Protein AF-A0A9W9M2Y6-F1 (afdb_monomer_lite)

Radius of gyration: 14.34 Å; chains: 1; bounding box: 40×31×37 Å

Secondary structure (DSSP, 8-state):
--B--B-TTT--EEEE-TTSBEEEE---TTS----GGG-EEEEE-TTSSEEEEEEETTEEEEEEEETTTEEEE-SSTT---EE----PPPTT--

Sequence (94 aa):
MLLGFQNVVSGTFIGHKNNGVLFSALFSAQDSLHGESESFCVRAHPDGGYVLLVKQACGFLPVQICMDRWLMVGTNKDEGVAWEFIRVKDEHAI

Foldseek 3Di:
DFDWAADPPVRFTWFADPQFWIDTHDCDVVVVPPDLQRTWDWDADPVGAIWIWGGDPVGTFTWAQDPNPTIGTDPDNPRTDGDDDDDDDDPPPD

pLDDT: mean 77.47, std 15.21, range [39.59, 92.75]

Organism: NCBI:txid2972119

Structure (mmCIF, N/CA/C/O backbone):
data_AF-A0A9W9M2Y6-F1
#
_entry.id   AF-A0A9W9M2Y6-F1
#
loop_
_atom_site.group_PDB
_atom_site.id
_atom_site.type_symbol
_atom_site.label_atom_id
_atom_site.label_alt_id
_atom_site.label_comp_id
_atom_site.label_asym_id
_atom_site.label_entity_id
_atom_site.label_seq_id
_atom_site.pdbx_PDB_ins_code
_atom_site.Cartn_x
_atom_site.Cartn_y
_atom_site.Cartn_z
_atom_site.occupancy
_atom_site.B_iso_or_equiv
_atom_site.auth_seq_id
_atom_site.auth_comp_id
_atom_site.auth_asym_id
_atom_site.auth_atom_id
_atom_site.pdbx_PDB_model_num
ATOM 1 N N . MET A 1 1 ? -5.238 14.381 -4.165 1.00 41.88 1 MET A N 1
ATOM 2 C CA . MET A 1 1 ? -5.546 14.084 -2.753 1.00 41.88 1 MET A CA 1
ATOM 3 C C . MET A 1 1 ? -4.606 12.972 -2.328 1.00 41.88 1 MET A C 1
ATOM 5 O O . MET A 1 1 ? -4.632 11.925 -2.961 1.00 41.88 1 MET A O 1
ATOM 9 N N . LEU A 1 2 ? -3.698 13.251 -1.397 1.00 56.34 2 LEU A N 1
ATOM 10 C CA . LEU A 1 2 ? -2.755 12.275 -0.848 1.00 56.34 2 LEU A CA 1
ATOM 11 C C . LEU A 1 2 ? -3.380 11.787 0.461 1.00 56.34 2 LEU A C 1
ATOM 13 O O . LEU A 1 2 ? -3.778 12.616 1.278 1.00 56.34 2 LEU A O 1
ATOM 17 N N . LEU A 1 3 ? -3.577 10.478 0.594 1.00 69.75 3 LEU A N 1
ATOM 18 C CA . LEU A 1 3 ? -4.238 9.864 1.746 1.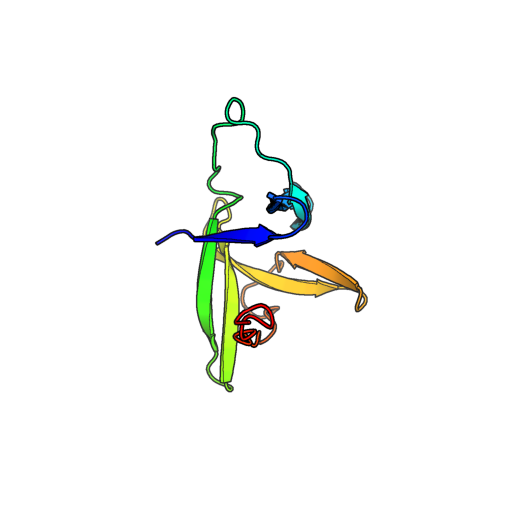00 69.75 3 LEU A CA 1
ATOM 19 C C . LEU A 1 3 ? -3.210 9.118 2.599 1.00 69.75 3 LEU A C 1
ATOM 21 O O . LEU A 1 3 ? -2.248 8.568 2.064 1.00 69.75 3 LEU A O 1
ATOM 25 N N . GLY A 1 4 ? -3.446 9.085 3.909 1.00 77.75 4 GLY A N 1
ATOM 26 C CA . GLY A 1 4 ? -2.761 8.202 4.848 1.00 77.75 4 GLY A CA 1
ATOM 27 C C . GLY A 1 4 ? -3.724 7.131 5.354 1.00 77.75 4 GLY A C 1
ATOM 28 O O . GLY A 1 4 ? -4.915 7.392 5.516 1.00 77.75 4 GLY A O 1
ATOM 29 N N . PHE A 1 5 ? -3.212 5.928 5.608 1.00 83.19 5 PHE A N 1
ATOM 30 C CA . PHE A 1 5 ? -3.974 4.840 6.221 1.00 83.19 5 PHE A CA 1
ATOM 31 C C . PHE A 1 5 ? -3.564 4.711 7.680 1.00 83.19 5 PHE A C 1
ATOM 33 O O . PHE A 1 5 ? -2.408 4.393 7.951 1.00 83.19 5 PHE A O 1
ATOM 40 N N . GLN A 1 6 ? -4.492 4.959 8.603 1.00 85.31 6 GLN A N 1
ATOM 41 C CA . GLN A 1 6 ? -4.253 4.842 10.040 1.00 85.31 6 GLN A CA 1
ATOM 42 C C . GLN A 1 6 ? -4.849 3.542 10.582 1.00 85.31 6 GLN A C 1
ATOM 44 O O . GLN A 1 6 ? -6.000 3.204 10.306 1.00 85.31 6 GLN A O 1
ATOM 49 N N . ASN A 1 7 ? -4.078 2.830 11.393 1.00 84.62 7 ASN A N 1
ATOM 50 C CA . ASN A 1 7 ? -4.583 1.774 12.246 1.00 84.62 7 ASN A CA 1
ATOM 51 C C . ASN A 1 7 ? -5.315 2.401 13.444 1.00 84.62 7 ASN A C 1
ATOM 53 O O . ASN A 1 7 ? -4.712 3.123 14.235 1.00 84.62 7 ASN A O 1
ATOM 57 N N . VAL A 1 8 ? -6.608 2.106 13.590 1.00 85.12 8 VAL A N 1
ATOM 58 C CA . VAL A 1 8 ? -7.466 2.680 14.644 1.00 85.12 8 VAL A CA 1
ATOM 59 C C . VAL A 1 8 ? -7.079 2.201 16.052 1.00 85.12 8 VAL A C 1
ATOM 61 O O . VAL A 1 8 ? -7.287 2.927 17.017 1.00 85.12 8 VAL A O 1
ATOM 64 N N . VAL A 1 9 ? -6.493 1.006 16.186 1.00 85.19 9 VAL A N 1
ATOM 65 C CA . VAL A 1 9 ? -6.126 0.413 17.485 1.00 85.19 9 VAL A CA 1
ATOM 66 C C . VAL A 1 9 ? -4.805 0.982 18.000 1.00 85.19 9 VAL A C 1
ATOM 68 O O . VAL A 1 9 ? -4.716 1.396 19.151 1.00 85.19 9 VAL A O 1
ATOM 71 N N . SER A 1 10 ? -3.768 1.002 17.161 1.00 81.38 10 SER A N 1
ATOM 72 C CA . SER A 1 10 ? -2.433 1.481 17.547 1.00 81.38 10 SER A CA 1
ATOM 73 C C . SER A 1 10 ? -2.222 2.976 17.308 1.00 81.38 10 SER A C 1
ATOM 75 O O . SER A 1 10 ? -1.207 3.518 17.737 1.00 81.38 10 SER A O 1
ATOM 77 N N . GLY A 1 11 ? -3.123 3.638 16.575 1.00 82.00 11 GLY A N 1
ATOM 78 C CA . GLY A 1 11 ? -2.979 5.034 16.150 1.00 82.00 11 GLY A CA 1
ATOM 79 C C . GLY A 1 11 ? -1.850 5.272 15.138 1.00 82.00 11 GLY A C 1
ATOM 80 O O . GLY A 1 11 ? -1.612 6.415 14.751 1.00 82.00 11 GLY A O 1
ATOM 81 N N . THR A 1 12 ? -1.157 4.217 14.704 1.00 83.06 12 THR A N 1
ATOM 82 C CA . THR A 1 12 ? -0.033 4.271 13.763 1.00 83.06 12 THR A CA 1
ATOM 83 C C . THR A 1 12 ? -0.521 4.355 12.322 1.00 83.06 12 THR A C 1
ATOM 85 O O . THR A 1 12 ? -1.627 3.929 12.004 1.00 83.06 12 THR A O 1
ATOM 88 N N . PHE A 1 13 ? 0.309 4.869 11.425 1.00 83.25 13 PHE A N 1
ATOM 89 C CA . PHE A 1 13 ? -0.002 4.967 10.002 1.00 83.25 13 PHE A CA 1
ATOM 90 C C . PHE A 1 13 ? 0.800 3.951 9.189 1.00 83.25 13 PHE A C 1
ATOM 92 O O . PHE A 1 13 ? 1.861 3.496 9.616 1.00 83.25 13 PHE A O 1
ATOM 99 N N . ILE A 1 14 ? 0.322 3.604 7.996 1.00 83.88 14 ILE A N 1
ATOM 100 C CA . ILE A 1 14 ? 1.134 2.864 7.028 1.00 83.88 14 ILE A CA 1
ATOM 101 C C . ILE A 1 14 ? 2.217 3.808 6.494 1.00 83.88 14 ILE A C 1
ATOM 103 O O . ILE A 1 14 ? 1.911 4.815 5.860 1.00 83.88 14 ILE A O 1
ATOM 107 N N . GLY A 1 15 ? 3.476 3.460 6.743 1.00 81.38 15 GLY A N 1
ATOM 108 C CA . GLY A 1 15 ? 4.659 4.072 6.142 1.00 81.38 15 GLY A CA 1
ATOM 109 C C . GLY A 1 15 ? 5.429 3.060 5.294 1.00 81.38 15 GLY A C 1
ATOM 110 O O . GLY A 1 15 ? 5.063 1.883 5.228 1.00 81.38 15 GLY A O 1
ATOM 111 N N . HIS A 1 16 ? 6.515 3.493 4.655 1.00 76.19 16 HIS A N 1
ATOM 112 C CA . HIS A 1 16 ? 7.406 2.588 3.929 1.00 76.19 16 HIS A CA 1
ATOM 113 C C . HIS A 1 16 ? 8.881 2.898 4.174 1.00 76.19 16 HIS A C 1
ATOM 115 O O . HIS A 1 16 ? 9.264 4.047 4.371 1.00 76.19 16 HIS A O 1
ATOM 121 N N . LYS A 1 17 ? 9.713 1.853 4.211 1.00 73.06 17 LYS A N 1
ATOM 122 C CA . LYS A 1 17 ? 11.174 1.970 4.341 1.00 73.06 17 LYS A CA 1
ATOM 123 C C . LYS A 1 17 ? 11.815 2.152 2.968 1.00 73.06 17 LYS A C 1
ATOM 125 O O . LYS A 1 17 ? 11.250 1.736 1.964 1.00 73.06 17 LYS A O 1
ATOM 130 N N . ASN A 1 18 ? 13.055 2.638 2.928 1.00 72.31 18 ASN A N 1
ATOM 131 C CA . ASN A 1 18 ? 13.820 2.826 1.682 1.00 72.31 18 ASN A CA 1
ATOM 132 C C . ASN A 1 18 ? 13.958 1.559 0.815 1.00 72.31 18 ASN A C 1
ATOM 134 O O . ASN A 1 18 ? 14.224 1.661 -0.375 1.00 72.31 18 ASN A O 1
ATOM 138 N N . ASN A 1 19 ? 13.787 0.367 1.392 1.00 74.44 19 ASN A N 1
ATOM 139 C CA . ASN A 1 19 ? 13.785 -0.903 0.661 1.00 74.44 19 ASN A CA 1
ATOM 140 C C . ASN A 1 19 ? 12.402 -1.288 0.090 1.00 74.44 19 ASN A C 1
ATOM 142 O O . ASN A 1 19 ? 12.224 -2.423 -0.338 1.00 74.44 19 ASN A O 1
ATOM 146 N N . GLY A 1 20 ? 11.417 -0.388 0.134 1.00 76.00 20 GLY A N 1
ATOM 147 C CA . GLY A 1 20 ? 10.062 -0.600 -0.376 1.00 76.00 20 GLY A CA 1
ATOM 148 C C . GLY A 1 20 ? 9.131 -1.373 0.562 1.00 76.00 20 GLY A C 1
ATOM 149 O O . GLY A 1 20 ? 7.956 -1.520 0.245 1.00 76.00 20 GLY A O 1
ATOM 150 N N . VAL A 1 21 ? 9.597 -1.852 1.720 1.00 82.19 21 VAL A N 1
ATOM 151 C CA . VAL A 1 21 ? 8.743 -2.589 2.668 1.00 82.19 21 VAL A CA 1
ATOM 152 C C . VAL A 1 21 ? 7.798 -1.625 3.382 1.00 82.19 21 VAL A C 1
ATOM 154 O O . VAL A 1 21 ? 8.255 -0.651 3.991 1.00 82.19 21 VAL A O 1
ATOM 157 N N . LEU A 1 22 ? 6.493 -1.915 3.349 1.00 81.62 22 LEU A N 1
ATOM 158 C CA . LEU A 1 22 ? 5.502 -1.172 4.125 1.00 81.62 22 LEU A CA 1
ATOM 159 C C . LEU A 1 22 ? 5.520 -1.626 5.588 1.00 81.62 22 LEU A C 1
ATOM 161 O O . LEU A 1 22 ? 5.675 -2.810 5.890 1.00 81.62 22 LEU A O 1
ATOM 165 N N . PHE A 1 23 ? 5.346 -0.686 6.510 1.00 79.50 23 PHE A N 1
ATOM 166 C CA . PHE A 1 23 ? 5.328 -0.960 7.944 1.00 79.50 23 PHE A CA 1
ATOM 167 C C . PHE A 1 23 ? 4.414 0.013 8.693 1.00 79.50 23 PHE A C 1
ATOM 169 O O . PHE A 1 23 ? 4.030 1.060 8.181 1.00 79.50 23 PHE A O 1
ATOM 176 N N . SER A 1 24 ? 4.073 -0.341 9.930 1.00 73.38 24 SER A N 1
ATOM 177 C CA . SER A 1 24 ? 3.355 0.542 10.848 1.00 73.38 24 SER A CA 1
ATOM 178 C C . SER A 1 24 ? 4.319 1.574 11.440 1.00 73.38 24 SER A C 1
ATOM 180 O O . SER A 1 24 ? 5.198 1.211 12.223 1.00 73.38 24 SER A O 1
ATOM 182 N N . ALA A 1 25 ? 4.138 2.846 11.097 1.00 64.31 25 ALA A N 1
ATOM 183 C CA . ALA A 1 25 ? 4.937 3.972 11.563 1.00 64.31 25 ALA A CA 1
ATOM 184 C C . ALA A 1 25 ? 4.164 4.821 12.587 1.00 64.31 25 ALA A C 1
ATOM 186 O O . ALA A 1 25 ? 2.989 5.141 12.395 1.00 64.31 25 ALA A O 1
ATOM 187 N N . LEU A 1 26 ? 4.829 5.204 13.681 1.00 60.31 26 LEU A N 1
ATOM 188 C CA . LEU A 1 26 ? 4.391 6.317 14.524 1.00 60.31 26 LEU A CA 1
ATOM 189 C C . LEU A 1 26 ? 4.990 7.591 13.941 1.00 60.31 26 LEU A C 1
ATOM 191 O O . LEU A 1 26 ? 6.205 7.758 13.975 1.00 60.31 26 LEU A O 1
ATOM 195 N N . PHE A 1 27 ? 4.147 8.481 13.430 1.00 58.75 27 PHE A N 1
ATOM 196 C CA . PHE A 1 27 ? 4.579 9.827 13.079 1.00 58.75 27 PHE A CA 1
ATOM 197 C C . PHE A 1 27 ? 4.401 10.700 14.316 1.00 58.75 27 PHE A C 1
ATOM 199 O O . PHE A 1 27 ? 3.277 10.952 14.755 1.00 58.75 27 PHE A O 1
ATOM 206 N N . SER A 1 28 ? 5.508 11.098 14.940 1.00 47.00 28 SER A N 1
ATOM 207 C CA . SER A 1 28 ? 5.457 12.108 15.991 1.00 47.00 28 SER A CA 1
ATOM 208 C C . SER A 1 28 ? 5.167 13.469 15.347 1.00 47.00 28 SER A C 1
ATOM 210 O O . SER A 1 28 ? 5.585 13.724 14.221 1.00 47.00 28 SER A O 1
ATOM 212 N N . ALA A 1 29 ? 4.461 14.374 16.033 1.00 42.72 29 ALA A N 1
ATOM 213 C CA . ALA A 1 29 ? 4.172 15.714 15.499 1.00 42.72 29 ALA A CA 1
ATOM 214 C C . ALA A 1 29 ? 5.449 16.523 15.153 1.00 42.72 29 ALA A C 1
ATOM 216 O O . ALA A 1 29 ? 5.371 17.534 14.457 1.00 42.72 29 ALA A O 1
ATOM 217 N N . GLN A 1 30 ? 6.617 16.076 15.634 1.00 39.59 30 GLN A N 1
ATOM 218 C CA . GLN A 1 30 ? 7.935 16.625 15.318 1.00 39.59 30 GLN A CA 1
ATOM 219 C C . GLN A 1 30 ? 8.512 16.067 14.003 1.00 39.59 30 GLN A C 1
ATOM 221 O O . GLN A 1 30 ? 9.167 16.812 13.274 1.00 39.59 30 GLN A O 1
ATOM 226 N N . ASP A 1 31 ? 8.180 14.824 13.636 1.00 48.25 31 ASP A N 1
ATOM 227 C CA . ASP A 1 31 ? 8.475 14.191 12.336 1.00 48.25 31 ASP A CA 1
ATOM 228 C C . ASP A 1 31 ? 7.495 14.669 11.250 1.00 48.25 31 ASP A C 1
ATOM 230 O O . ASP A 1 31 ? 6.996 13.903 10.432 1.00 48.25 31 ASP A O 1
ATOM 234 N N . SER A 1 32 ? 7.206 15.973 11.264 1.00 43.12 32 SER A N 1
ATOM 235 C CA . SER A 1 32 ? 6.215 16.708 10.460 1.00 43.12 32 SER A CA 1
ATOM 236 C C . SER A 1 32 ? 6.392 16.647 8.938 1.00 43.12 32 SER A C 1
ATOM 238 O O . SER A 1 32 ? 5.712 17.357 8.198 1.00 43.12 32 SER A O 1
ATOM 240 N N . LEU A 1 33 ? 7.265 15.788 8.436 1.00 46.00 33 LEU A N 1
ATOM 241 C CA . LEU A 1 33 ? 7.332 15.502 7.023 1.00 46.00 33 LEU A CA 1
ATOM 242 C C . LEU A 1 33 ? 6.550 14.221 6.796 1.00 46.00 33 LEU A C 1
ATOM 244 O O . LEU A 1 33 ? 7.135 13.149 6.744 1.00 46.00 33 LEU A O 1
ATOM 248 N N . HIS A 1 34 ? 5.239 14.386 6.578 1.00 48.91 34 HIS A N 1
ATOM 249 C CA . HIS A 1 34 ? 4.551 13.612 5.549 1.00 48.91 34 HIS A CA 1
ATOM 250 C C . HIS A 1 34 ? 5.361 13.776 4.262 1.00 48.91 34 HIS A C 1
ATOM 252 O O . HIS A 1 34 ? 5.127 14.687 3.462 1.00 48.91 34 HIS A O 1
ATOM 258 N N . GLY A 1 35 ? 6.403 12.964 4.125 1.00 55.62 35 GLY A N 1
ATOM 259 C CA . GLY A 1 35 ? 7.276 13.003 2.975 1.00 55.62 35 GLY A CA 1
ATOM 260 C C . GLY A 1 35 ? 6.468 12.620 1.746 1.00 55.62 35 GLY A C 1
ATOM 261 O O . GLY A 1 35 ? 5.411 11.986 1.835 1.00 55.62 35 GLY A O 1
ATOM 262 N N . GLU A 1 36 ? 6.984 12.942 0.561 1.00 57.06 36 GLU A N 1
ATOM 263 C CA . GLU A 1 36 ? 6.416 12.401 -0.677 1.00 57.06 36 GLU A CA 1
ATOM 264 C C . GLU A 1 36 ? 6.246 10.878 -0.603 1.00 57.06 36 GLU A C 1
ATOM 266 O O . GLU A 1 36 ? 5.292 10.343 -1.152 1.00 57.06 36 GLU A O 1
ATOM 271 N N . SER A 1 37 ? 7.114 10.214 0.154 1.00 56.47 37 SER A N 1
ATOM 272 C CA . SER A 1 37 ? 7.116 8.784 0.409 1.00 56.47 37 SER A CA 1
ATOM 273 C C . SER A 1 37 ? 5.877 8.258 1.162 1.00 56.47 37 SER A C 1
ATOM 275 O O . SER A 1 37 ? 5.494 7.109 0.998 1.00 56.47 37 SER A O 1
ATOM 277 N N . GLU A 1 38 ? 5.159 9.046 1.956 1.00 64.19 38 GLU A N 1
ATOM 278 C CA . GLU A 1 38 ? 4.061 8.507 2.796 1.00 64.19 38 GLU A CA 1
ATOM 279 C C . GLU A 1 38 ? 2.675 8.770 2.215 1.00 64.19 38 GLU A C 1
ATOM 281 O O . GLU A 1 38 ? 1.648 8.626 2.876 1.00 64.19 38 GLU A O 1
ATOM 286 N N . SER A 1 39 ? 2.645 9.175 0.951 1.00 76.44 39 SER A N 1
ATOM 287 C CA . SER A 1 39 ? 1.425 9.571 0.283 1.00 76.44 39 SER A CA 1
ATOM 288 C C . SER A 1 39 ? 0.854 8.441 -0.561 1.00 76.44 39 SER A C 1
ATOM 290 O O . SER A 1 39 ? 1.474 8.006 -1.534 1.00 76.44 39 SER A O 1
ATOM 292 N N . PHE A 1 40 ? -0.371 8.025 -0.243 1.00 85.12 40 PHE A N 1
ATOM 293 C CA . PHE A 1 40 ? -1.078 6.996 -0.995 1.00 85.12 40 PHE A CA 1
ATOM 294 C C . PHE A 1 40 ? -2.130 7.595 -1.932 1.00 85.12 40 PHE A C 1
ATOM 296 O O . PHE A 1 40 ? -2.757 8.621 -1.645 1.00 85.12 40 PHE A O 1
ATOM 303 N N . CYS A 1 41 ? -2.344 6.929 -3.064 1.00 89.06 41 CYS A N 1
ATOM 304 C CA . CYS A 1 41 ? -3.408 7.210 -4.018 1.00 89.06 41 CYS A CA 1
ATOM 305 C C . CYS A 1 41 ? -4.160 5.913 -4.320 1.00 89.06 41 CYS A C 1
ATOM 307 O O . CYS A 1 41 ? -3.562 4.922 -4.724 1.00 89.06 41 CYS A O 1
ATOM 309 N N . VAL A 1 42 ? -5.478 5.929 -4.140 1.00 90.31 42 VAL A N 1
ATOM 310 C CA . VAL A 1 42 ? -6.347 4.793 -4.462 1.00 90.31 42 VAL A CA 1
ATOM 311 C C . VAL A 1 42 ? -6.993 5.042 -5.821 1.00 90.31 42 VAL A C 1
ATOM 313 O O . VAL A 1 42 ? -7.495 6.141 -6.073 1.00 90.31 42 VAL A O 1
ATOM 316 N N . ARG A 1 43 ? -6.979 4.043 -6.707 1.00 90.06 43 ARG A N 1
ATOM 317 C CA . ARG A 1 43 ? -7.629 4.101 -8.028 1.00 90.06 43 ARG A CA 1
ATOM 318 C C . ARG A 1 43 ? -8.450 2.848 -8.281 1.00 90.06 43 ARG A C 1
ATOM 320 O O . ARG A 1 43 ? -8.083 1.788 -7.798 1.00 90.06 43 ARG A O 1
ATOM 327 N N . ALA A 1 44 ? -9.532 2.958 -9.048 1.00 90.12 44 ALA A N 1
ATOM 328 C CA . ALA A 1 44 ? -10.280 1.785 -9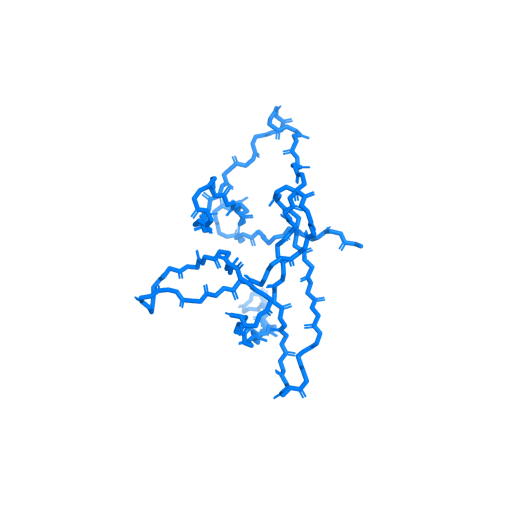.496 1.00 90.12 44 ALA A CA 1
ATOM 329 C C . ALA A 1 44 ? 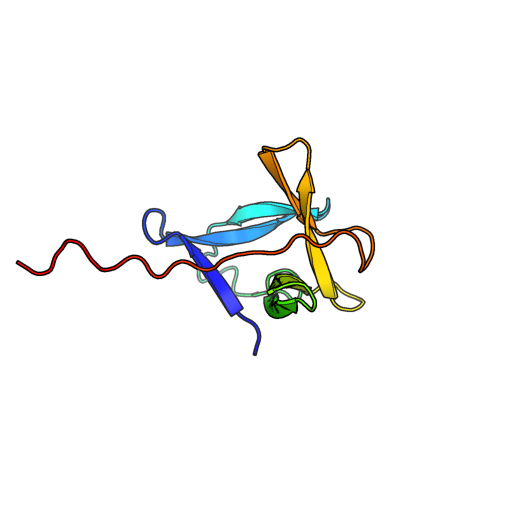-9.401 0.914 -10.409 1.00 90.12 44 ALA A C 1
ATOM 331 O O . ALA A 1 44 ? -8.706 1.444 -11.281 1.00 90.12 44 ALA A O 1
ATOM 332 N N . HIS A 1 45 ? -9.422 -0.399 -10.194 1.00 86.00 45 HIS A N 1
ATOM 333 C CA . HIS A 1 45 ? -8.730 -1.360 -11.047 1.00 86.00 45 HIS A CA 1
ATOM 334 C C . HIS A 1 45 ? -9.657 -1.808 -12.198 1.00 86.00 45 HIS A C 1
ATOM 336 O O . HIS A 1 45 ? -10.850 -2.003 -11.947 1.00 86.00 45 HIS A O 1
ATOM 342 N N . PRO A 1 46 ? -9.158 -1.976 -13.442 1.00 82.31 46 PRO A N 1
ATOM 343 C CA . PRO A 1 46 ? -9.987 -2.377 -14.586 1.00 82.31 46 PRO A CA 1
ATOM 344 C C . PRO A 1 46 ? -10.739 -3.696 -14.378 1.00 82.31 46 PRO A C 1
ATOM 346 O O . PRO A 1 46 ? -11.889 -3.808 -14.792 1.00 82.31 46 PRO A O 1
ATOM 349 N N . ASP A 1 47 ? -10.125 -4.646 -13.670 1.00 85.88 47 ASP A N 1
ATOM 350 C CA . ASP A 1 47 ? -10.714 -5.966 -13.395 1.00 85.88 47 ASP A CA 1
ATOM 351 C C . ASP A 1 47 ? -11.572 -5.991 -12.114 1.00 85.88 47 ASP A C 1
ATOM 353 O O . ASP A 1 47 ? -11.944 -7.054 -11.620 1.00 85.88 47 ASP A O 1
ATOM 357 N N . GLY A 1 48 ? -11.891 -4.818 -11.560 1.00 87.81 48 GLY A N 1
ATOM 358 C CA . GLY A 1 48 ? -12.625 -4.668 -10.306 1.00 87.81 48 GLY A CA 1
ATOM 359 C C . GLY A 1 48 ? -11.722 -4.501 -9.081 1.00 87.81 48 GLY A C 1
ATOM 360 O O . GLY A 1 48 ? -10.540 -4.840 -9.088 1.00 87.81 48 GLY A O 1
ATOM 361 N N . GLY A 1 49 ? -12.291 -3.933 -8.015 1.00 91.69 49 GLY A N 1
ATOM 362 C CA . GLY A 1 49 ? -11.541 -3.521 -6.827 1.00 91.69 49 GLY A CA 1
ATOM 363 C C . GLY A 1 49 ? -10.726 -2.246 -7.060 1.00 91.69 49 GLY A C 1
ATOM 364 O O . GLY A 1 49 ? -11.045 -1.419 -7.921 1.00 91.69 49 GLY A O 1
ATOM 365 N N . TYR A 1 50 ? -9.673 -2.070 -6.265 1.00 92.75 50 TYR A N 1
ATOM 366 C CA . TYR A 1 50 ? -8.849 -0.866 -6.273 1.00 92.75 50 TYR A CA 1
ATOM 367 C C . TYR A 1 50 ? -7.358 -1.188 -6.306 1.00 92.75 50 TYR A C 1
ATOM 369 O O . TYR A 1 50 ? -6.902 -2.108 -5.645 1.00 92.75 50 TYR A O 1
ATOM 377 N N . VAL A 1 51 ? -6.566 -0.378 -6.998 1.00 92.38 51 VAL A N 1
ATOM 378 C CA . VAL A 1 51 ? -5.110 -0.376 -6.841 1.00 92.38 51 VAL A CA 1
ATOM 379 C C . VAL A 1 51 ? -4.736 0.664 -5.803 1.00 92.38 51 VAL A C 1
ATOM 381 O O . VAL A 1 51 ? -5.119 1.835 -5.906 1.00 92.38 51 VAL A O 1
ATOM 384 N N . LEU A 1 52 ? -3.950 0.235 -4.823 1.00 92.00 52 LEU A N 1
ATOM 385 C CA . LEU A 1 52 ? -3.300 1.125 -3.881 1.00 92.00 52 LEU A CA 1
ATOM 386 C C . LEU A 1 52 ? -1.932 1.519 -4.438 1.00 92.00 52 LEU A C 1
ATOM 388 O O . LEU A 1 52 ? -1.091 0.660 -4.679 1.00 92.00 52 LEU A O 1
ATOM 392 N N . LEU A 1 53 ? -1.714 2.811 -4.655 1.00 90.69 53 LEU A N 1
ATOM 393 C CA . LEU A 1 53 ? -0.465 3.365 -5.165 1.00 90.69 53 LEU A CA 1
ATOM 394 C C . LEU A 1 53 ? 0.247 4.152 -4.070 1.00 90.69 53 LEU A C 1
ATOM 396 O O . LEU A 1 53 ? -0.388 4.924 -3.355 1.00 90.69 53 LEU A O 1
ATOM 400 N N . VAL A 1 54 ? 1.565 4.021 -4.001 1.00 86.88 54 VAL A N 1
ATOM 401 C CA . VAL A 1 54 ? 2.441 4.796 -3.120 1.00 86.88 54 VAL A CA 1
ATOM 402 C C . VAL A 1 54 ? 3.219 5.785 -3.968 1.00 86.88 54 VAL A C 1
ATOM 404 O O . VAL A 1 54 ? 3.767 5.419 -5.013 1.00 86.88 54 VAL A O 1
ATOM 407 N N . LYS A 1 55 ? 3.261 7.046 -3.543 1.00 83.19 55 LYS A N 1
ATOM 408 C CA . LYS A 1 55 ? 4.101 8.051 -4.184 1.00 83.19 55 LYS A CA 1
ATOM 409 C C . LYS A 1 55 ? 5.576 7.729 -3.921 1.00 83.19 55 LYS A C 1
ATOM 411 O O . LYS A 1 55 ? 5.986 7.382 -2.819 1.00 83.19 55 LYS A O 1
ATOM 416 N N . GLN A 1 56 ? 6.352 7.827 -4.986 1.00 78.75 56 GLN A N 1
ATOM 417 C CA . GLN A 1 56 ? 7.796 7.6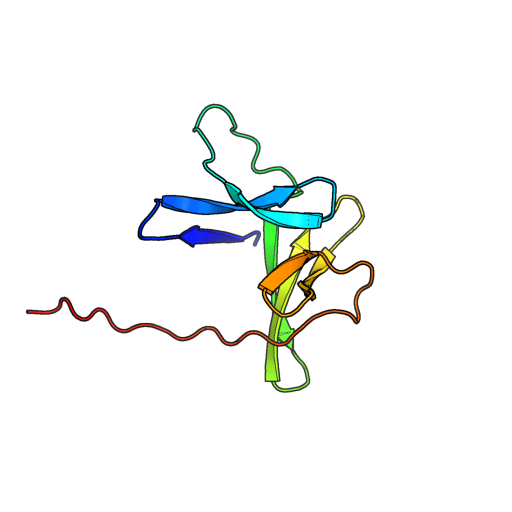64 -5.045 1.00 78.75 56 GLN A CA 1
ATOM 418 C C . GLN A 1 56 ? 8.386 8.919 -5.695 1.00 78.75 56 GLN A C 1
ATOM 420 O O . GLN A 1 56 ? 7.664 9.676 -6.348 1.00 78.75 56 GLN A O 1
ATOM 425 N N . ALA A 1 57 ? 9.699 9.124 -5.576 1.00 75.75 57 ALA A N 1
ATOM 426 C CA . ALA A 1 57 ? 10.366 10.324 -6.096 1.00 75.75 57 ALA A CA 1
ATOM 427 C C . ALA A 1 57 ? 10.084 10.600 -7.591 1.00 75.75 57 ALA A C 1
ATOM 429 O O . ALA A 1 57 ? 10.051 11.748 -8.022 1.00 75.75 57 ALA A O 1
ATOM 430 N N . CYS A 1 58 ? 9.859 9.552 -8.391 1.00 79.00 58 CYS A N 1
ATOM 431 C CA . CYS A 1 58 ? 9.613 9.644 -9.832 1.00 79.00 58 CYS A CA 1
ATOM 432 C C . CYS A 1 58 ? 8.173 9.298 -10.257 1.00 79.00 58 CYS A C 1
ATOM 434 O O . CYS A 1 58 ? 7.913 9.121 -11.448 1.00 79.00 58 CYS A O 1
ATOM 436 N N . GLY A 1 59 ? 7.221 9.201 -9.320 1.00 85.50 59 GLY A N 1
ATOM 437 C CA . GLY A 1 59 ? 5.818 8.953 -9.656 1.00 85.50 59 GLY A CA 1
ATOM 438 C C . GLY A 1 59 ? 5.076 8.116 -8.625 1.00 85.50 59 GLY A C 1
ATOM 439 O O . GLY A 1 59 ? 5.118 8.398 -7.435 1.00 85.50 59 GLY A O 1
ATOM 440 N N . PHE A 1 60 ? 4.344 7.111 -9.101 1.00 88.19 60 PHE A N 1
ATOM 441 C CA . PHE A 1 60 ? 3.530 6.233 -8.268 1.00 88.19 60 PHE A CA 1
ATOM 442 C C . PHE A 1 60 ? 3.788 4.781 -8.646 1.00 88.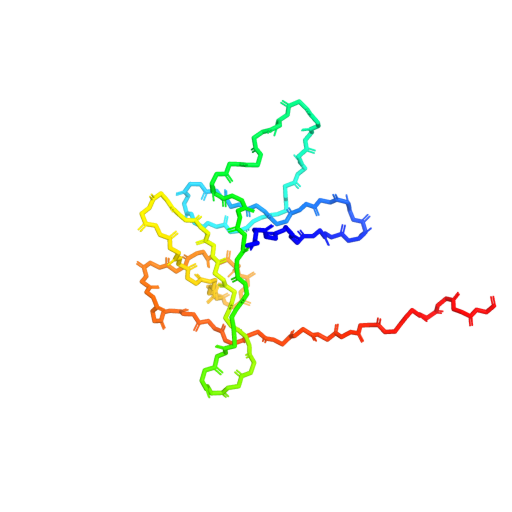19 60 PHE A C 1
ATOM 444 O O . PHE A 1 60 ? 3.771 4.448 -9.834 1.00 88.19 60 PHE A O 1
ATOM 451 N N . LEU A 1 61 ? 3.985 3.939 -7.635 1.00 91.00 61 LEU A N 1
ATOM 452 C CA . LEU A 1 61 ? 4.139 2.495 -7.784 1.00 91.00 61 LEU A CA 1
ATOM 453 C C . LEU A 1 61 ? 3.080 1.778 -6.943 1.00 91.00 61 LEU A C 1
ATOM 455 O O . LEU A 1 61 ? 2.700 2.286 -5.884 1.00 91.00 61 LEU A O 1
ATOM 459 N N . PRO A 1 62 ? 2.549 0.643 -7.415 1.00 92.44 62 PRO A N 1
ATOM 460 C CA . PRO A 1 62 ? 1.486 -0.057 -6.719 1.00 92.44 62 PRO A CA 1
ATOM 461 C C . PRO A 1 62 ? 1.994 -0.778 -5.472 1.00 92.44 62 PRO A C 1
ATOM 463 O O . PRO A 1 62 ? 3.178 -1.070 -5.350 1.00 92.44 62 PRO A O 1
ATOM 466 N N . VAL A 1 63 ? 1.096 -1.077 -4.540 1.00 91.38 63 VAL A N 1
ATOM 467 C CA . VAL A 1 63 ? 1.368 -1.989 -3.427 1.00 91.38 63 VAL A CA 1
ATOM 468 C C . VAL A 1 63 ? 1.122 -3.420 -3.890 1.00 91.38 63 VAL A C 1
ATOM 470 O O . VAL A 1 63 ? 0.082 -3.710 -4.485 1.00 91.38 63 VAL A O 1
ATOM 473 N N . GLN A 1 64 ? 2.062 -4.301 -3.567 1.00 91.44 64 GLN A N 1
ATOM 474 C CA . GLN A 1 64 ? 2.013 -5.733 -3.833 1.00 91.44 64 GLN A CA 1
ATOM 475 C C . GLN A 1 64 ? 2.119 -6.552 -2.544 1.00 91.44 64 GLN A C 1
ATOM 477 O O . GLN A 1 64 ? 2.582 -6.061 -1.508 1.00 91.44 64 GLN A O 1
ATOM 482 N N . ILE A 1 65 ? 1.723 -7.821 -2.634 1.00 89.56 65 ILE A N 1
ATOM 483 C CA . ILE A 1 65 ? 1.915 -8.813 -1.577 1.00 89.56 65 ILE A CA 1
ATOM 484 C C . ILE A 1 65 ? 3.138 -9.655 -1.940 1.00 89.56 65 ILE A C 1
ATOM 486 O O . ILE A 1 65 ? 3.183 -10.294 -2.985 1.00 89.56 65 ILE A O 1
ATOM 490 N N . CYS A 1 66 ? 4.131 -9.661 -1.060 1.00 85.88 66 CYS A N 1
ATOM 491 C CA . CYS A 1 66 ? 5.353 -10.436 -1.193 1.00 85.88 66 CYS A CA 1
ATOM 492 C C . CYS A 1 66 ? 5.372 -11.580 -0.182 1.00 85.88 66 CYS A C 1
ATOM 494 O O . CYS A 1 66 ? 5.121 -11.374 1.013 1.00 85.88 66 CYS A O 1
ATOM 496 N N . MET A 1 67 ? 5.703 -12.784 -0.660 1.00 85.06 67 MET A N 1
ATOM 497 C CA . MET A 1 67 ? 5.787 -14.004 0.157 1.00 85.06 67 MET A CA 1
ATOM 498 C C . MET A 1 67 ? 4.538 -14.227 1.034 1.00 85.06 67 MET A C 1
ATOM 500 O O . MET A 1 67 ? 4.662 -14.631 2.194 1.00 85.06 67 MET A O 1
ATOM 504 N N . ASP A 1 68 ? 3.363 -13.875 0.499 1.00 83.69 68 ASP A N 1
ATOM 505 C CA . ASP A 1 68 ? 2.030 -13.998 1.112 1.00 83.69 68 ASP A CA 1
ATOM 506 C C . ASP A 1 68 ? 1.858 -13.347 2.494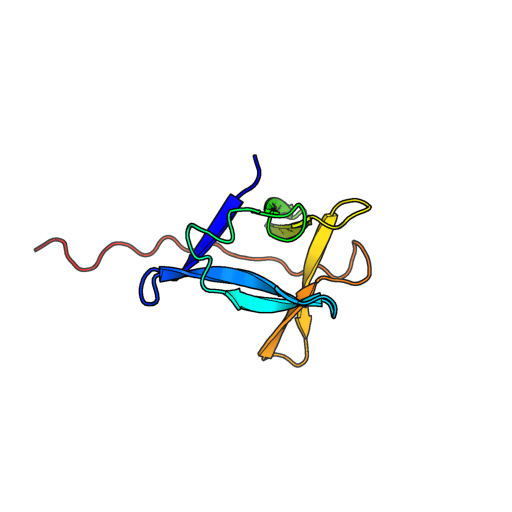 1.00 83.69 68 ASP A C 1
ATOM 508 O O . ASP A 1 68 ? 0.909 -13.643 3.219 1.00 83.69 68 ASP A O 1
ATOM 512 N N . ARG A 1 69 ? 2.790 -12.479 2.908 1.00 83.81 69 ARG A N 1
ATOM 513 C CA . ARG A 1 69 ? 2.827 -11.945 4.282 1.00 83.81 69 ARG A CA 1
ATOM 514 C C . ARG A 1 69 ? 3.251 -10.492 4.386 1.00 83.81 69 ARG A C 1
ATOM 516 O O . ARG A 1 69 ? 2.919 -9.843 5.374 1.00 83.81 69 ARG A O 1
ATOM 523 N N . TRP A 1 70 ? 3.989 -9.984 3.406 1.00 85.56 70 TRP A N 1
ATOM 524 C CA . TRP A 1 70 ? 4.555 -8.643 3.464 1.00 85.56 70 TRP A CA 1
ATOM 525 C C . TRP A 1 70 ? 3.936 -7.754 2.408 1.00 85.56 70 TRP A C 1
ATOM 527 O O . TRP A 1 70 ? 3.833 -8.139 1.248 1.00 85.56 70 TRP A O 1
ATOM 537 N N . LEU A 1 71 ? 3.582 -6.538 2.803 1.00 89.69 71 LEU A N 1
ATOM 538 C CA . LEU A 1 71 ? 3.212 -5.509 1.848 1.00 89.69 71 LEU A CA 1
ATOM 539 C C . LEU A 1 71 ? 4.470 -4.773 1.407 1.00 89.69 71 LEU A C 1
ATOM 541 O O . LEU A 1 71 ? 5.262 -4.322 2.239 1.00 89.69 71 LEU A O 1
ATOM 545 N N . MET A 1 72 ? 4.655 -4.663 0.099 1.00 90.81 72 MET A N 1
ATOM 546 C CA . MET A 1 72 ? 5.796 -3.970 -0.487 1.00 90.81 72 MET A CA 1
ATOM 547 C C . MET A 1 72 ? 5.340 -3.029 -1.588 1.00 90.81 72 MET A C 1
ATOM 549 O O . MET A 1 72 ? 4.312 -3.243 -2.226 1.00 90.81 72 MET A O 1
ATOM 553 N N . VAL A 1 73 ? 6.130 -1.995 -1.831 1.00 89.00 73 VAL A N 1
ATOM 554 C CA . VAL A 1 73 ? 6.017 -1.185 -3.038 1.00 89.00 73 VAL A CA 1
ATOM 555 C C . VAL A 1 73 ? 6.513 -2.016 -4.227 1.00 89.00 73 VAL A C 1
ATOM 557 O O . VAL A 1 73 ? 7.556 -2.666 -4.157 1.00 89.00 73 VAL A O 1
ATOM 560 N N . GLY A 1 74 ? 5.733 -2.021 -5.302 1.00 88.69 74 GLY A N 1
ATOM 561 C CA . GLY A 1 74 ? 6.066 -2.614 -6.591 1.00 88.69 74 GLY A CA 1
ATOM 562 C C . GLY A 1 74 ? 7.316 -1.991 -7.196 1.00 88.69 74 GLY A C 1
ATOM 563 O O . GLY A 1 74 ? 7.605 -0.818 -6.974 1.00 88.69 74 GLY A O 1
ATOM 564 N N . THR A 1 75 ? 8.053 -2.762 -7.983 1.00 87.50 75 THR A N 1
ATOM 565 C CA . THR A 1 75 ? 9.210 -2.276 -8.746 1.00 87.50 75 THR A CA 1
ATOM 566 C C . THR A 1 75 ? 8.812 -1.745 -10.123 1.00 87.50 75 THR A C 1
ATOM 568 O O . THR A 1 75 ? 9.538 -0.951 -10.722 1.00 87.50 75 THR A O 1
ATOM 571 N N . ASN A 1 76 ? 7.623 -2.118 -10.604 1.00 87.19 76 ASN A N 1
ATOM 572 C CA . ASN A 1 76 ? 7.007 -1.601 -11.820 1.00 87.19 76 ASN A CA 1
ATOM 573 C C . ASN A 1 76 ? 5.495 -1.365 -11.621 1.00 87.19 76 ASN A C 1
ATOM 575 O O . ASN A 1 76 ? 4.944 -1.614 -10.549 1.00 87.19 76 ASN A O 1
ATOM 579 N N . LYS A 1 77 ? 4.826 -0.833 -12.649 1.00 85.31 77 LYS A N 1
ATOM 580 C CA . LYS A 1 77 ? 3.411 -0.432 -12.575 1.00 85.31 77 LYS A CA 1
ATOM 581 C C . LYS A 1 77 ? 2.424 -1.601 -12.649 1.00 85.31 77 LYS A C 1
ATOM 583 O O . LYS A 1 77 ? 1.270 -1.405 -12.277 1.00 85.31 77 LYS A O 1
ATOM 588 N N . ASP A 1 78 ? 2.877 -2.772 -13.082 1.00 85.44 78 ASP A N 1
ATOM 589 C CA . ASP A 1 78 ? 2.036 -3.932 -13.388 1.00 85.44 78 ASP A CA 1
ATOM 590 C C . ASP A 1 78 ? 2.040 -4.975 -12.252 1.00 85.44 78 ASP A C 1
ATOM 592 O O . ASP A 1 78 ? 1.279 -5.933 -12.279 1.00 85.44 78 ASP A O 1
ATOM 596 N N . GLU A 1 79 ? 2.853 -4.769 -11.211 1.00 87.50 79 GLU A N 1
ATOM 597 C CA . GLU A 1 79 ? 2.943 -5.624 -10.012 1.00 87.50 79 GLU A CA 1
ATOM 598 C C . GLU A 1 79 ? 1.825 -5.385 -8.981 1.00 87.50 79 GLU A C 1
ATOM 600 O O . GLU A 1 79 ? 1.845 -5.942 -7.884 1.00 87.50 79 GLU A O 1
ATOM 605 N N . GLY A 1 80 ? 0.863 -4.514 -9.284 1.00 84.62 80 GLY A N 1
ATOM 606 C CA . GLY A 1 80 ? -0.202 -4.178 -8.348 1.00 84.62 80 GLY A CA 1
ATOM 607 C C . GLY A 1 80 ? -1.185 -5.315 -8.118 1.00 84.62 80 GLY A C 1
ATOM 608 O O . GLY A 1 80 ? -1.514 -6.068 -9.029 1.00 84.62 80 GLY A O 1
ATOM 609 N N . VAL A 1 81 ? -1.706 -5.390 -6.894 1.00 89.94 81 VAL A N 1
ATOM 610 C CA . VAL A 1 81 ? -2.823 -6.281 -6.558 1.00 89.94 81 VAL A CA 1
ATOM 611 C C . VAL A 1 81 ? -4.118 -5.489 -6.390 1.00 89.94 81 VAL A C 1
ATOM 613 O O . VAL A 1 81 ? -4.097 -4.309 -6.021 1.00 89.94 81 VAL A O 1
ATOM 616 N N . ALA A 1 82 ? -5.250 -6.142 -6.657 1.00 91.81 82 ALA A N 1
ATOM 617 C CA . ALA A 1 82 ? -6.566 -5.569 -6.414 1.00 91.81 82 ALA A CA 1
ATOM 618 C C . ALA A 1 82 ? -6.913 -5.638 -4.918 1.00 91.81 82 ALA A C 1
ATOM 620 O O . ALA A 1 82 ? -6.859 -6.693 -4.290 1.00 91.81 82 ALA A O 1
ATOM 621 N N . TRP A 1 83 ? -7.287 -4.491 -4.365 1.00 91.19 83 TRP A N 1
ATOM 622 C CA . TRP A 1 83 ? -7.708 -4.295 -2.987 1.00 91.19 83 TRP A CA 1
ATOM 623 C C . TRP A 1 83 ? -9.219 -4.123 -2.911 1.00 91.19 83 TRP A C 1
ATOM 625 O O . TRP A 1 83 ? -9.822 -3.413 -3.721 1.00 91.19 83 TRP A O 1
ATOM 635 N N . GLU A 1 84 ? -9.815 -4.709 -1.880 1.00 92.00 84 GLU A N 1
ATOM 636 C CA . GLU A 1 84 ? -11.199 -4.466 -1.499 1.00 92.00 84 GLU A CA 1
ATOM 637 C C . GLU A 1 84 ? -11.233 -3.696 -0.174 1.00 92.00 84 GLU A C 1
ATOM 639 O O . GLU A 1 84 ? -10.598 -4.084 0.806 1.00 92.00 84 GLU A O 1
ATOM 644 N N . PHE A 1 85 ? -11.974 -2.588 -0.142 1.00 88.56 85 PHE A N 1
ATOM 645 C CA . PHE A 1 85 ? -12.182 -1.806 1.073 1.00 88.56 85 PHE A CA 1
ATOM 646 C C . PHE A 1 85 ? -13.556 -2.131 1.646 1.00 88.56 85 PHE A C 1
ATOM 648 O O . PHE A 1 85 ? -14.580 -1.657 1.153 1.00 88.56 85 PHE A O 1
ATOM 655 N N . ILE A 1 86 ? -13.570 -2.939 2.702 1.00 89.19 86 ILE A N 1
ATOM 656 C CA . ILE A 1 86 ? -14.800 -3.340 3.381 1.00 89.19 86 ILE A CA 1
ATOM 657 C C . ILE A 1 86 ? -15.113 -2.313 4.466 1.00 89.19 86 ILE A C 1
ATOM 659 O O . ILE A 1 86 ? -14.309 -2.064 5.366 1.00 89.19 86 ILE A O 1
ATOM 663 N N . ARG A 1 87 ? -16.308 -1.720 4.405 1.00 86.62 87 ARG A N 1
ATOM 664 C CA . ARG A 1 87 ? -16.805 -0.879 5.493 1.00 86.62 87 ARG A CA 1
ATOM 665 C C . ARG A 1 87 ? -17.231 -1.774 6.649 1.00 86.62 87 ARG A C 1
ATOM 667 O O . ARG A 1 87 ? -18.269 -2.429 6.576 1.00 86.62 87 ARG A O 1
ATOM 674 N N . VAL A 1 88 ? -16.457 -1.759 7.725 1.00 82.25 88 VAL A N 1
ATOM 675 C CA . VAL A 1 88 ? -16.869 -2.367 8.989 1.00 82.25 88 VAL A CA 1
ATOM 676 C C . VAL A 1 88 ? -17.969 -1.483 9.582 1.00 82.25 88 VAL A C 1
ATOM 678 O O . VAL A 1 88 ? -17.795 -0.270 9.703 1.00 82.25 88 VAL A O 1
ATOM 681 N N . LYS A 1 89 ? -19.147 -2.053 9.853 1.00 78.31 89 LYS A N 1
ATOM 682 C CA . LYS A 1 89 ? -20.189 -1.358 10.622 1.00 78.31 89 LYS A CA 1
ATOM 683 C C . LYS A 1 89 ? -19.751 -1.375 12.084 1.00 78.31 89 LYS A C 1
ATOM 685 O O . LYS A 1 89 ? -19.346 -2.428 12.563 1.00 78.31 89 LYS A O 1
ATOM 690 N N . ASP A 1 90 ? -19.825 -0.239 12.770 1.00 63.19 90 ASP A N 1
ATOM 691 C CA . ASP A 1 90 ? -19.522 -0.177 14.200 1.00 63.19 90 ASP A CA 1
ATOM 692 C C . ASP A 1 90 ? -20.445 -1.133 14.972 1.00 63.19 90 ASP A C 1
ATOM 694 O O . ASP A 1 90 ? -21.660 -0.946 14.995 1.00 63.19 90 ASP A O 1
ATOM 698 N N . GLU A 1 91 ? -19.879 -2.141 15.637 1.00 55.44 91 GLU A N 1
ATOM 699 C CA . GLU A 1 91 ? -20.605 -3.029 16.564 1.00 55.44 91 GLU A CA 1
ATOM 700 C C . GLU A 1 91 ? -20.855 -2.377 17.944 1.00 55.44 91 GLU A C 1
ATOM 702 O O . GLU A 1 91 ? -21.162 -3.064 18.911 1.00 55.44 91 GLU A O 1
ATOM 707 N N . HIS A 1 92 ? -20.748 -1.046 18.059 1.00 49.56 92 HIS A N 1
ATOM 708 C CA . HIS A 1 92 ? -20.904 -0.305 19.323 1.00 49.56 92 HIS A CA 1
ATOM 709 C C . HIS A 1 92 ? -22.063 0.706 19.325 1.00 49.56 92 HIS A C 1
ATOM 711 O O . HIS A 1 92 ? -22.060 1.656 20.103 1.00 49.56 92 HIS A O 1
ATOM 717 N N . ALA A 1 93 ? -23.085 0.502 18.492 1.00 42.81 93 ALA A N 1
ATOM 718 C CA . ALA A 1 93 ? -24.372 1.168 18.681 1.00 42.81 93 ALA A CA 1
ATOM 719 C C . ALA A 1 93 ? -25.253 0.329 19.629 1.00 42.81 93 ALA A C 1
ATOM 721 O O . ALA A 1 93 ? -26.078 -0.461 19.169 1.00 42.81 93 ALA A O 1
ATOM 722 N N . ILE A 1 94 ? -25.044 0.480 20.943 1.00 41.06 94 ILE A N 1
ATOM 723 C CA . ILE A 1 94 ? -26.020 0.127 21.991 1.00 41.06 94 ILE A CA 1
ATOM 724 C C . ILE A 1 94 ? -26.355 1.406 22.751 1.00 41.06 94 ILE A C 1
ATOM 726 O O . ILE A 1 94 ? -25.396 2.090 23.173 1.00 41.06 94 ILE A O 1
#